Protein AF-A0A7X9D904-F1 (afdb_monomer_lite)

pLDDT: mean 80.37, std 9.18, range [56.25, 92.0]

Secondary structure (DSSP, 8-state):
-EEEEETTEEEEE----TT--HHHHHHHHHTSTTHHHHHHHHHTTSSS-TT--HHHH------------

Sequence (69 aa):
MEIYLHGNRLFMIMETVPDFDHDKAMEELARKPRQSEWETFVSRFQKTSPDSSATEKWQLMERIYKMGE

Foldseek 3Di:
DDWDDDPQDIDDDDDDDPPDDPVVVVVVCCPDPCSVVVLVVCVVSHPDDNPDDPCRRDDDDDDPDDDDD

Radius of gyration: 13.35 Å; chains: 1; bounding box: 27×31×37 Å

Structure (mmCIF, N/CA/C/O backbone):
data_AF-A0A7X9D904-F1
#
_entry.id   AF-A0A7X9D904-F1
#
loop_
_atom_site.group_PDB
_atom_site.id
_atom_site.type_symbol
_atom_site.label_atom_id
_atom_site.label_alt_id
_atom_site.label_comp_id
_atom_site.label_asym_id
_atom_site.label_entity_id
_atom_site.label_seq_id
_atom_site.pdbx_PDB_ins_code
_atom_site.Cartn_x
_atom_site.Cartn_y
_atom_site.Cartn_z
_atom_site.occupancy
_atom_site.B_iso_or_equiv
_atom_site.auth_seq_id
_atom_site.auth_comp_id
_atom_site.auth_asym_id
_atom_site.auth_atom_id
_atom_site.pdbx_PDB_model_num
ATOM 1 N N . MET A 1 1 ? -1.334 2.570 -7.792 1.00 81.38 1 MET A N 1
ATOM 2 C CA . MET A 1 1 ? -1.491 1.931 -6.470 1.00 81.38 1 MET A CA 1
ATOM 3 C C . MET A 1 1 ? -2.968 1.744 -6.235 1.00 81.38 1 MET A C 1
ATOM 5 O O . MET A 1 1 ? -3.707 2.720 -6.254 1.00 81.38 1 MET A O 1
ATOM 9 N N . GLU A 1 2 ? -3.367 0.505 -6.024 1.00 89.06 2 GLU A N 1
ATOM 10 C CA . GLU A 1 2 ? -4.735 0.084 -5.763 1.00 89.06 2 GLU A CA 1
ATOM 11 C C . GLU A 1 2 ? -4.726 -0.736 -4.476 1.00 89.06 2 GLU A C 1
ATOM 13 O O . GLU A 1 2 ? -3.762 -1.455 -4.213 1.00 89.06 2 GLU A O 1
ATOM 18 N N . ILE A 1 3 ? -5.772 -0.615 -3.658 1.00 88.94 3 ILE A N 1
ATOM 19 C CA . ILE A 1 3 ? -5.92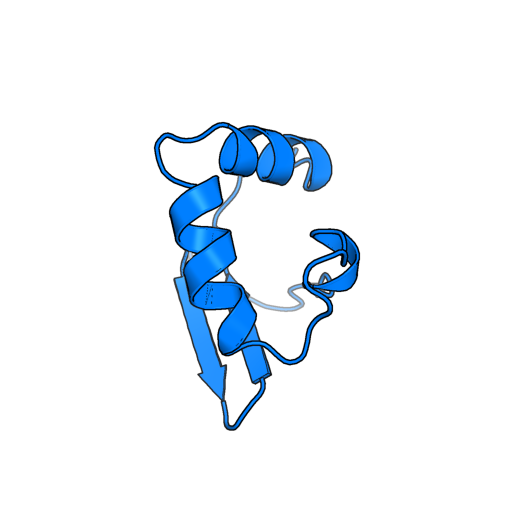3 -1.410 -2.438 1.00 88.94 3 ILE A CA 1
ATOM 20 C C . ILE A 1 3 ? -7.293 -2.078 -2.476 1.00 88.94 3 ILE A C 1
ATOM 22 O O . ILE A 1 3 ? -8.321 -1.406 -2.517 1.00 88.94 3 ILE A O 1
ATOM 26 N N . TYR A 1 4 ? -7.297 -3.403 -2.431 1.00 91.75 4 TYR A N 1
ATOM 27 C CA . TYR A 1 4 ? -8.488 -4.240 -2.401 1.00 91.75 4 TYR A CA 1
ATOM 28 C C . TYR A 1 4 ? -8.697 -4.794 -0.991 1.00 91.75 4 TYR A C 1
ATOM 30 O O . TYR A 1 4 ? -7.735 -5.100 -0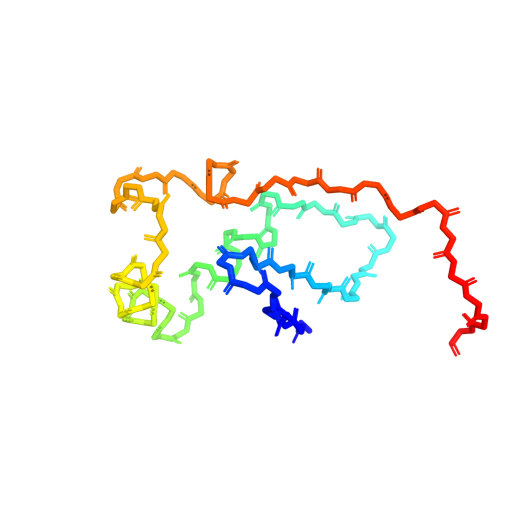.286 1.00 91.75 4 TYR A O 1
ATOM 38 N N . LEU A 1 5 ? -9.957 -4.952 -0.585 1.00 90.88 5 LEU A N 1
ATOM 39 C CA . LEU A 1 5 ? -10.347 -5.507 0.712 1.00 90.88 5 LEU A CA 1
ATOM 40 C C . LEU A 1 5 ? -11.162 -6.787 0.506 1.00 90.88 5 LEU A C 1
ATOM 42 O O . LEU A 1 5 ? -12.177 -6.774 -0.186 1.00 90.88 5 LEU A O 1
ATOM 46 N N . HIS A 1 6 ? -10.755 -7.873 1.161 1.00 91.75 6 HIS A N 1
ATOM 47 C CA . HIS A 1 6 ? -11.533 -9.107 1.251 1.00 91.75 6 HIS A CA 1
ATOM 48 C C . HIS A 1 6 ? -11.651 -9.541 2.715 1.00 91.75 6 HIS A C 1
ATOM 50 O O . HIS A 1 6 ? -10.670 -9.954 3.341 1.00 91.75 6 HIS A O 1
ATOM 56 N N . GLY A 1 7 ? -12.855 -9.421 3.282 1.00 90.62 7 GLY A N 1
ATOM 57 C CA . GLY A 1 7 ? -13.086 -9.623 4.713 1.00 90.62 7 GLY A CA 1
ATOM 58 C C . GLY A 1 7 ? -12.273 -8.626 5.540 1.00 90.62 7 GLY A C 1
ATOM 59 O O . GLY A 1 7 ? -12.596 -7.445 5.580 1.00 90.62 7 GLY A O 1
ATOM 60 N N . ASN A 1 8 ? -11.203 -9.100 6.180 1.00 87.12 8 ASN A N 1
ATOM 61 C CA . ASN A 1 8 ? -10.256 -8.285 6.948 1.00 87.12 8 ASN A CA 1
ATOM 62 C C . ASN A 1 8 ? -8.826 -8.295 6.371 1.00 87.12 8 ASN A C 1
ATOM 64 O O . ASN A 1 8 ? -7.883 -7.961 7.089 1.00 87.12 8 ASN A O 1
ATOM 68 N N . ARG A 1 9 ? -8.651 -8.736 5.118 1.00 86.88 9 ARG A N 1
ATOM 69 C CA . ARG A 1 9 ? -7.356 -8.784 4.426 1.00 86.88 9 ARG A CA 1
ATOM 70 C C . ARG A 1 9 ? -7.287 -7.692 3.369 1.00 86.88 9 ARG A C 1
ATOM 72 O O . ARG A 1 9 ? -8.208 -7.565 2.562 1.00 86.88 9 ARG A O 1
ATOM 79 N N . LEU A 1 10 ? -6.192 -6.942 3.379 1.00 89.50 10 LEU A N 1
ATOM 80 C CA . LEU A 1 10 ? -5.889 -5.919 2.385 1.00 89.50 10 LEU A CA 1
ATOM 81 C C . LEU A 1 10 ? -4.885 -6.464 1.370 1.00 89.50 10 LEU A C 1
ATOM 83 O O . LEU A 1 10 ? -3.916 -7.116 1.751 1.00 89.50 10 LEU A O 1
ATOM 87 N N . PHE A 1 11 ? -5.104 -6.156 0.097 1.00 90.06 11 PHE A N 1
ATOM 88 C CA . PHE A 1 11 ? -4.177 -6.445 -0.992 1.00 90.06 11 PHE A CA 1
ATOM 89 C C . PHE A 1 11 ? -3.826 -5.134 -1.672 1.00 90.06 11 PHE A C 1
ATOM 91 O O . PHE A 1 11 ? -4.716 -4.464 -2.187 1.00 90.06 11 PHE A O 1
ATOM 98 N N . MET A 1 12 ? -2.551 -4.764 -1.672 1.00 88.19 12 MET A N 1
ATOM 99 C CA . MET A 1 12 ? -2.072 -3.601 -2.407 1.00 88.19 12 MET A CA 1
ATOM 100 C C . MET A 1 12 ? -1.440 -4.065 -3.716 1.00 88.19 12 MET A C 1
ATOM 102 O O . MET A 1 12 ? -0.522 -4.881 -3.700 1.00 88.19 12 MET A O 1
ATOM 106 N N . ILE A 1 13 ? -1.920 -3.537 -4.839 1.00 88.88 13 ILE A N 1
ATOM 107 C CA . ILE A 1 13 ? -1.332 -3.759 -6.160 1.00 88.88 13 ILE A CA 1
ATOM 108 C C . ILE A 1 13 ? -0.738 -2.436 -6.633 1.00 88.88 13 ILE A C 1
ATOM 110 O O . ILE A 1 13 ? -1.377 -1.381 -6.603 1.00 88.88 13 ILE A O 1
ATOM 114 N N . MET A 1 14 ? 0.525 -2.471 -7.036 1.00 84.94 14 MET A N 1
ATOM 115 C CA . MET A 1 14 ? 1.227 -1.314 -7.571 1.00 84.94 14 MET A CA 1
ATOM 116 C C . MET A 1 14 ? 1.845 -1.688 -8.905 1.00 84.94 14 MET A C 1
ATOM 118 O O . MET A 1 14 ? 2.531 -2.700 -9.012 1.00 84.94 14 MET A O 1
ATOM 122 N N . GLU A 1 15 ? 1.604 -0.856 -9.911 1.00 84.94 15 GLU A N 1
ATOM 123 C CA . GLU A 1 15 ? 2.399 -0.870 -11.129 1.00 84.94 15 GLU A CA 1
ATOM 124 C C . GLU A 1 15 ? 3.690 -0.107 -10.863 1.00 84.94 15 GLU A C 1
ATOM 126 O O . GLU A 1 15 ? 3.674 1.019 -10.356 1.00 84.94 15 GLU A O 1
ATOM 131 N N . THR A 1 16 ? 4.808 -0.762 -11.144 1.00 81.75 16 THR A N 1
ATOM 132 C CA . THR A 1 16 ? 6.144 -0.288 -10.808 1.00 81.75 16 THR A CA 1
ATOM 133 C C . THR A 1 16 ? 7.077 -0.453 -12.003 1.00 81.75 16 THR A C 1
ATOM 135 O O . THR A 1 16 ? 6.756 -1.129 -12.980 1.00 81.75 16 THR A O 1
ATOM 138 N N . VAL A 1 17 ? 8.238 0.197 -11.940 1.00 82.94 17 VAL A N 1
ATOM 139 C CA . VAL A 1 17 ? 9.309 0.008 -12.927 1.00 82.94 17 VAL A CA 1
ATOM 140 C C . VAL A 1 17 ? 9.990 -1.362 -12.742 1.00 82.94 17 VAL A C 1
ATOM 142 O O . VAL A 1 17 ? 9.927 -1.903 -11.640 1.00 82.94 17 VAL A O 1
ATOM 145 N N . PRO A 1 18 ? 10.657 -1.927 -13.771 1.00 74.69 18 PRO A N 1
ATOM 146 C CA . PRO A 1 18 ? 11.289 -3.251 -13.691 1.00 74.69 18 PRO A CA 1
ATOM 147 C C . PRO A 1 18 ? 12.273 -3.427 -12.523 1.00 74.69 18 PRO A C 1
ATOM 149 O O . PRO A 1 18 ? 12.274 -4.472 -11.883 1.00 74.69 18 PRO A O 1
ATOM 15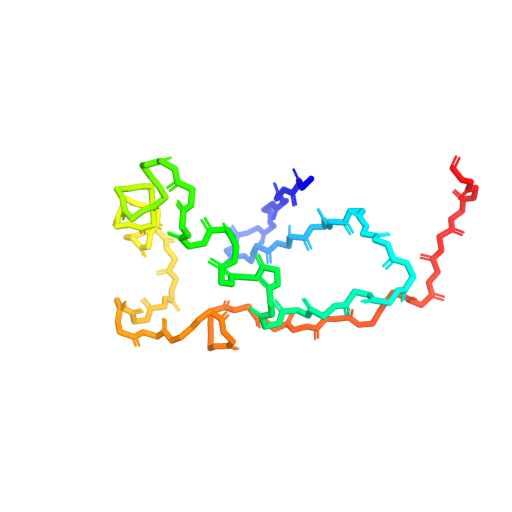2 N N . ASP A 1 19 ? 13.037 -2.385 -12.188 1.00 78.69 19 ASP A N 1
ATOM 153 C CA . ASP A 1 19 ? 14.003 -2.382 -11.078 1.00 78.69 19 ASP A CA 1
ATOM 154 C C . ASP A 1 19 ? 13.389 -1.816 -9.787 1.00 78.69 19 ASP A C 1
ATOM 156 O O . ASP A 1 19 ? 13.964 -0.958 -9.113 1.00 78.69 19 ASP A O 1
ATOM 160 N N . PHE A 1 20 ? 12.156 -2.221 -9.479 1.00 76.69 20 PHE A N 1
ATOM 161 C CA . PHE A 1 20 ? 11.446 -1.712 -8.312 1.00 76.69 20 PHE A CA 1
ATOM 162 C C . PHE A 1 20 ? 12.099 -2.170 -7.008 1.00 76.69 20 PHE A C 1
ATOM 164 O O . PHE A 1 20 ? 12.045 -3.341 -6.637 1.00 76.69 20 PHE A O 1
ATOM 171 N N . ASP A 1 21 ? 12.643 -1.202 -6.282 1.00 80.19 21 ASP A N 1
ATOM 172 C CA . ASP A 1 21 ? 13.094 -1.361 -4.908 1.00 80.19 21 ASP A CA 1
ATOM 173 C C . ASP A 1 21 ? 11.945 -0.991 -3.959 1.00 80.19 21 ASP A C 1
ATOM 175 O O . ASP A 1 21 ? 11.509 0.165 -3.900 1.00 80.19 21 ASP A O 1
ATOM 179 N N . HIS A 1 22 ? 11.433 -1.996 -3.243 1.00 74.75 22 HIS A N 1
ATOM 180 C CA . HIS A 1 22 ? 10.316 -1.834 -2.318 1.00 74.75 22 HIS A CA 1
ATOM 181 C C . HIS A 1 22 ? 10.650 -0.880 -1.171 1.00 74.75 22 HIS A C 1
ATOM 183 O O . HIS A 1 22 ? 9.832 -0.015 -0.856 1.00 74.75 22 HIS A O 1
ATOM 189 N N . ASP A 1 23 ? 11.840 -1.001 -0.583 1.00 77.69 23 ASP A N 1
ATOM 190 C CA . ASP A 1 23 ? 12.241 -0.190 0.564 1.00 77.69 23 ASP A CA 1
ATOM 191 C C . ASP A 1 23 ? 12.368 1.271 0.138 1.00 77.69 23 ASP A C 1
ATOM 193 O O . ASP A 1 23 ? 11.777 2.163 0.752 1.00 77.69 23 ASP A O 1
ATOM 197 N N . LYS A 1 24 ? 13.012 1.516 -1.008 1.00 81.50 24 LYS A N 1
ATOM 198 C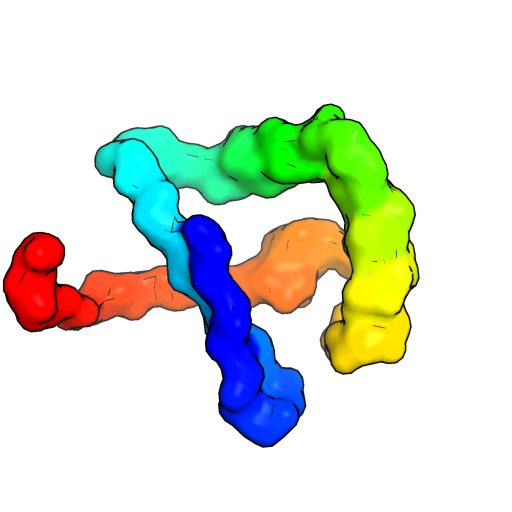 CA . LYS A 1 24 ? 13.115 2.861 -1.585 1.00 81.50 24 LYS A CA 1
ATOM 199 C C . LYS A 1 24 ? 11.749 3.450 -1.934 1.00 81.50 24 LYS A C 1
ATOM 201 O O . LYS A 1 24 ? 11.504 4.631 -1.697 1.00 81.50 24 LYS A O 1
ATOM 206 N N . ALA A 1 25 ? 10.845 2.656 -2.501 1.00 80.06 25 ALA A N 1
ATOM 207 C CA . ALA A 1 25 ? 9.512 3.128 -2.854 1.00 80.06 25 ALA A CA 1
ATOM 208 C C . ALA A 1 25 ? 8.656 3.454 -1.626 1.00 80.06 25 ALA A C 1
ATOM 210 O O . ALA A 1 25 ? 7.914 4.437 -1.653 1.00 80.06 25 ALA A O 1
ATOM 211 N N . MET A 1 26 ? 8.776 2.665 -0.555 1.00 77.00 26 MET A N 1
ATOM 212 C CA . MET A 1 26 ? 8.110 2.933 0.719 1.00 77.00 26 MET A CA 1
ATOM 213 C C . MET A 1 26 ? 8.693 4.167 1.409 1.00 77.00 26 MET A C 1
ATOM 215 O O . MET A 1 26 ? 7.925 4.976 1.923 1.00 77.00 26 MET A O 1
ATOM 219 N N . GLU A 1 27 ? 10.010 4.386 1.351 1.00 80.38 27 GLU A N 1
ATOM 220 C CA . GLU A 1 27 ? 10.627 5.630 1.826 1.00 80.38 27 GLU A CA 1
ATOM 221 C C . GLU A 1 27 ? 10.131 6.861 1.055 1.00 80.38 27 GLU A C 1
ATOM 223 O O . GLU A 1 27 ? 9.796 7.886 1.651 1.00 80.38 27 GLU A O 1
ATOM 228 N N . GLU A 1 28 ? 10.060 6.778 -0.274 1.00 82.00 28 GLU A N 1
ATOM 229 C CA . GLU A 1 28 ? 9.534 7.864 -1.106 1.00 82.00 28 GLU A CA 1
ATOM 230 C C . GLU A 1 28 ? 8.049 8.129 -0.818 1.00 82.00 28 GLU A C 1
ATOM 232 O O . GLU A 1 28 ? 7.618 9.285 -0.793 1.00 82.00 28 GLU A O 1
ATOM 237 N N . LEU A 1 29 ? 7.261 7.079 -0.556 1.00 77.94 29 LEU A N 1
ATOM 238 C CA . LEU A 1 29 ? 5.877 7.203 -0.097 1.00 77.94 29 LEU A CA 1
ATOM 239 C C . LEU A 1 29 ? 5.808 7.899 1.264 1.00 77.94 29 LEU A C 1
ATOM 241 O O . LEU A 1 29 ? 5.068 8.874 1.381 1.00 77.94 29 LEU A O 1
ATOM 245 N N . ALA A 1 30 ? 6.622 7.473 2.238 1.00 77.00 30 ALA A N 1
ATOM 246 C CA . ALA A 1 30 ? 6.719 8.046 3.585 1.00 77.00 30 ALA A CA 1
ATOM 247 C C . ALA A 1 30 ? 7.004 9.559 3.571 1.00 77.00 30 ALA A C 1
ATOM 249 O O . ALA A 1 30 ? 6.508 10.297 4.422 1.00 77.00 30 ALA A O 1
ATOM 250 N N . ARG A 1 31 ? 7.764 10.040 2.577 1.00 82.62 31 ARG A N 1
ATOM 251 C CA . ARG A 1 31 ? 8.092 11.467 2.406 1.00 82.62 31 ARG A CA 1
ATOM 252 C C . ARG A 1 31 ? 7.007 12.284 1.702 1.00 82.62 31 ARG A C 1
ATOM 254 O O . ARG A 1 31 ? 7.140 13.508 1.622 1.00 82.62 31 ARG A O 1
ATOM 261 N N . LYS A 1 32 ? 5.941 11.669 1.172 1.00 85.06 32 LYS A N 1
ATOM 262 C CA . LYS A 1 32 ? 4.875 12.429 0.505 1.00 85.06 32 LYS A CA 1
ATOM 263 C C . LYS A 1 32 ? 4.148 13.342 1.497 1.00 85.06 32 LYS A C 1
ATOM 265 O O . LYS A 1 32 ? 3.944 12.971 2.656 1.00 85.06 32 LYS A O 1
ATOM 270 N N . PRO A 1 33 ? 3.696 14.529 1.048 1.00 88.12 33 PRO A N 1
ATOM 271 C CA . PRO A 1 33 ? 2.910 15.415 1.891 1.00 88.12 33 PRO A CA 1
ATOM 272 C C . PRO A 1 33 ? 1.708 14.675 2.474 1.00 88.12 33 PRO A C 1
ATOM 274 O O . PRO A 1 33 ? 0.979 14.005 1.744 1.00 88.12 33 PRO A O 1
ATOM 277 N N . ARG A 1 34 ? 1.497 14.824 3.785 1.00 86.19 34 ARG A N 1
ATOM 278 C CA . ARG A 1 34 ? 0.384 14.215 4.532 1.00 86.19 34 ARG A CA 1
ATOM 279 C C . ARG A 1 34 ? 0.389 12.682 4.583 1.00 86.19 34 ARG A C 1
ATOM 281 O O . ARG A 1 34 ? -0.575 12.109 5.085 1.00 86.19 34 ARG A O 1
ATOM 288 N N . GLN A 1 35 ? 1.462 12.012 4.152 1.00 83.56 35 GLN A N 1
ATOM 289 C CA . GLN A 1 35 ? 1.569 10.557 4.286 1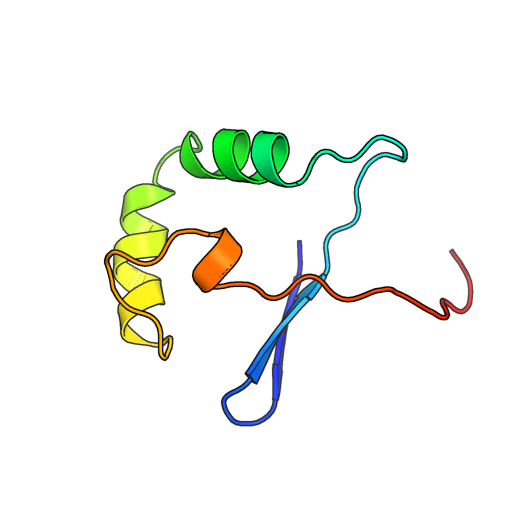.00 83.56 35 GLN A CA 1
ATOM 290 C C . GLN A 1 35 ? 1.514 10.128 5.755 1.00 83.56 35 GLN A C 1
ATOM 292 O O . GLN A 1 35 ? 0.766 9.223 6.099 1.00 83.56 35 GLN A O 1
ATOM 297 N N . SER A 1 36 ? 2.243 10.818 6.634 1.00 80.38 36 SER A N 1
ATOM 298 C CA . SER A 1 36 ? 2.243 10.514 8.070 1.00 80.38 36 SER A CA 1
ATOM 299 C C . SER A 1 36 ? 0.853 10.681 8.709 1.00 80.38 36 SER A C 1
ATOM 301 O O . SER A 1 36 ? 0.428 9.837 9.501 1.00 80.38 36 SER A O 1
ATOM 303 N N . GLU A 1 37 ? 0.097 11.717 8.319 1.00 87.12 37 GLU A N 1
ATOM 304 C CA . GLU A 1 37 ? -1.297 11.912 8.757 1.00 87.12 37 GLU A CA 1
ATOM 305 C C . GLU A 1 37 ? -2.195 10.772 8.266 1.00 87.12 37 GLU A C 1
ATOM 307 O O . GLU A 1 37 ? -2.986 10.217 9.032 1.00 87.12 37 GLU A O 1
ATOM 312 N N . TRP A 1 38 ? -2.057 10.418 6.986 1.00 86.00 38 TRP A N 1
ATOM 313 C CA . TRP A 1 38 ? -2.795 9.329 6.364 1.00 86.00 38 TRP A CA 1
ATOM 314 C C . TRP A 1 38 ? -2.520 8.002 7.070 1.00 86.00 38 TRP A C 1
ATOM 316 O O . TRP A 1 38 ? -3.466 7.360 7.520 1.00 86.00 38 TRP A O 1
ATOM 326 N N . GLU A 1 39 ? -1.252 7.629 7.247 1.00 82.06 39 GLU A N 1
ATOM 327 C CA . GLU A 1 39 ? -0.828 6.403 7.933 1.00 82.06 39 GLU A CA 1
ATOM 328 C C . GLU A 1 39 ? -1.328 6.342 9.377 1.00 82.06 39 GLU A C 1
ATOM 330 O O . GLU A 1 39 ? -1.861 5.315 9.808 1.00 82.06 39 GLU A O 1
ATOM 335 N N . THR A 1 40 ? -1.244 7.453 10.112 1.00 83.06 40 THR A N 1
ATOM 336 C CA . THR A 1 40 ? -1.777 7.550 11.479 1.00 83.06 40 THR A CA 1
ATOM 337 C C . THR A 1 40 ? -3.283 7.287 11.503 1.00 83.06 40 THR A C 1
ATOM 339 O O . THR A 1 40 ? -3.785 6.578 12.374 1.00 83.06 40 THR A O 1
ATOM 342 N N . PHE A 1 41 ? -4.026 7.810 10.526 1.00 86.38 41 PHE A N 1
ATOM 343 C CA . PHE A 1 41 ? -5.463 7.583 10.430 1.00 86.38 41 PHE A CA 1
ATOM 344 C C . PHE A 1 41 ? -5.809 6.144 10.019 1.00 86.38 41 PHE A C 1
ATOM 346 O O . PHE A 1 41 ? -6.654 5.518 10.666 1.00 86.38 41 PHE A O 1
ATOM 353 N N . VAL A 1 42 ? -5.167 5.603 8.973 1.00 84.12 42 VAL A N 1
ATOM 354 C CA . VAL A 1 42 ? -5.504 4.272 8.438 1.00 84.12 42 VAL A CA 1
ATOM 355 C C . VAL A 1 42 ? -5.025 3.117 9.314 1.00 84.12 42 VAL A C 1
ATOM 357 O O . VAL A 1 42 ? -5.702 2.089 9.369 1.00 84.12 42 VAL A O 1
ATOM 360 N N . SER A 1 43 ? -3.921 3.285 10.049 1.00 80.25 43 SER A N 1
ATOM 361 C CA . SER A 1 43 ? -3.374 2.252 10.946 1.00 80.25 43 SER A CA 1
ATOM 362 C C . SER A 1 43 ? -4.372 1.802 12.016 1.00 80.25 43 SER A C 1
ATOM 364 O O . SER A 1 43 ? -4.411 0.627 12.361 1.00 80.25 43 SER A O 1
ATOM 366 N N . ARG A 1 44 ? -5.267 2.693 12.461 1.00 83.12 44 ARG A N 1
ATOM 367 C CA . ARG A 1 44 ? -6.355 2.390 13.412 1.00 83.12 44 ARG A CA 1
ATOM 368 C C . ARG A 1 44 ? -7.316 1.298 12.933 1.00 83.12 44 ARG A C 1
ATOM 370 O O . ARG A 1 44 ? -8.023 0.711 13.746 1.00 83.12 44 ARG A O 1
ATOM 377 N N . PHE A 1 45 ? -7.401 1.082 11.622 1.00 83.69 45 PHE A N 1
ATOM 378 C CA . PHE A 1 45 ? -8.296 0.101 11.004 1.00 83.69 45 PHE A CA 1
ATOM 379 C C . PHE A 1 45 ? -7.566 -1.181 10.592 1.00 83.69 45 PHE A C 1
ATOM 381 O O . PHE A 1 45 ? -8.206 -2.164 10.219 1.00 83.69 45 PHE A O 1
ATOM 388 N N . GLN A 1 46 ? -6.235 -1.182 10.649 1.00 81.38 46 GLN A N 1
ATOM 389 C CA . GLN A 1 46 ? -5.402 -2.323 10.304 1.00 81.38 46 GLN A CA 1
ATOM 390 C C . GLN A 1 46 ? -5.027 -3.086 11.577 1.00 81.38 46 GLN A C 1
ATOM 392 O O . GLN A 1 46 ? -4.824 -2.508 12.641 1.00 81.38 46 GLN A O 1
ATOM 397 N N . LYS A 1 47 ? -4.932 -4.416 11.485 1.00 74.75 47 LYS A N 1
ATOM 398 C CA . LYS A 1 47 ? -4.438 -5.255 12.589 1.00 74.75 47 LYS A CA 1
ATOM 399 C C . LYS A 1 47 ? -2.909 -5.231 12.623 1.00 74.75 47 LYS A C 1
ATOM 401 O O . LYS A 1 47 ? -2.269 -6.257 12.426 1.00 74.75 47 LYS A O 1
ATOM 406 N N . THR A 1 48 ? -2.343 -4.050 12.819 1.00 69.50 48 THR A N 1
ATOM 407 C CA . THR A 1 48 ? -0.898 -3.803 12.800 1.00 69.50 48 THR A CA 1
ATOM 408 C C . THR A 1 48 ? -0.529 -2.920 13.981 1.00 69.50 48 THR A C 1
ATOM 410 O O . THR A 1 48 ? -1.313 -2.038 14.336 1.00 69.50 48 THR A O 1
ATOM 413 N N . SER A 1 49 ? 0.646 -3.120 14.582 1.00 61.06 49 SER A N 1
ATOM 414 C CA . SER A 1 49 ? 1.113 -2.196 15.620 1.00 61.06 49 SER A CA 1
ATOM 415 C C . SER A 1 49 ? 1.326 -0.803 15.006 1.00 61.06 49 SER A C 1
ATOM 417 O O . SER A 1 49 ? 1.772 -0.719 13.854 1.00 61.06 49 SER A O 1
ATOM 419 N N . PRO A 1 50 ? 1.043 0.297 15.731 1.00 56.25 50 PRO A N 1
ATOM 420 C CA . PRO A 1 50 ? 1.447 1.639 15.308 1.00 56.25 50 PRO A CA 1
ATOM 421 C C . PRO A 1 50 ? 2.943 1.699 14.974 1.00 56.25 50 PRO A C 1
ATOM 423 O O . PRO A 1 50 ? 3.323 2.318 13.981 1.00 56.25 50 PRO A O 1
ATOM 426 N N . ASP A 1 51 ? 3.745 0.952 15.738 1.00 59.84 51 ASP A N 1
ATOM 427 C CA . ASP A 1 51 ? 5.203 0.868 15.624 1.00 59.84 51 ASP A CA 1
ATOM 428 C C . ASP A 1 51 ? 5.684 -0.136 14.565 1.00 59.84 51 ASP A C 1
ATOM 430 O O . ASP A 1 51 ? 6.886 -0.274 14.353 1.00 59.84 51 ASP A O 1
ATOM 434 N N . SER A 1 52 ? 4.771 -0.855 13.899 1.00 62.44 52 SER A N 1
ATOM 435 C CA . SER A 1 52 ? 5.171 -1.831 12.887 1.00 62.44 52 SER A CA 1
ATOM 436 C C . SER A 1 52 ? 5.728 -1.142 11.647 1.00 62.44 52 SER A C 1
ATOM 438 O O . SER A 1 52 ? 5.112 -0.214 11.100 1.00 62.44 52 SER A O 1
ATOM 440 N N . SER A 1 53 ? 6.878 -1.630 11.180 1.00 60.94 53 SER A N 1
ATOM 441 C CA . SER A 1 53 ? 7.488 -1.179 9.929 1.00 60.94 53 SER A CA 1
ATOM 442 C C . SER A 1 53 ? 6.561 -1.462 8.740 1.00 60.94 53 SER A C 1
ATOM 444 O O . SER A 1 53 ? 5.659 -2.301 8.811 1.00 60.94 53 SER A O 1
ATOM 446 N N . ALA A 1 54 ? 6.765 -0.774 7.613 1.00 61.00 54 ALA A N 1
ATOM 447 C CA . ALA A 1 54 ? 6.002 -1.050 6.393 1.00 61.00 54 ALA A CA 1
ATOM 448 C C . AL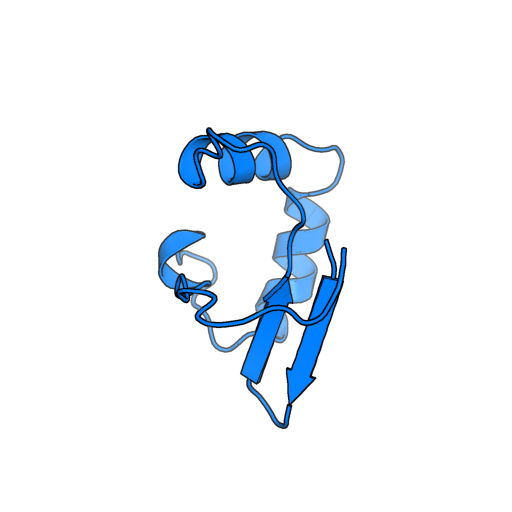A A 1 54 ? 6.107 -2.531 5.969 1.00 61.00 54 ALA A C 1
ATOM 450 O O . ALA A 1 54 ? 5.110 -3.118 5.549 1.00 61.00 54 ALA A O 1
ATOM 451 N N . THR A 1 55 ? 7.274 -3.145 6.180 1.00 58.25 55 THR A N 1
ATOM 452 C CA . THR A 1 55 ? 7.567 -4.567 5.946 1.00 58.25 55 THR A CA 1
ATOM 453 C C . THR A 1 55 ? 6.855 -5.514 6.916 1.00 58.25 55 THR A C 1
ATOM 455 O O . THR A 1 55 ? 6.549 -6.644 6.551 1.00 58.25 55 THR A O 1
ATOM 458 N N . GLU A 1 56 ? 6.542 -5.073 8.137 1.00 62.44 56 GLU A N 1
ATOM 459 C CA . GLU A 1 56 ? 5.693 -5.827 9.072 1.00 62.44 56 GLU A CA 1
ATOM 460 C C . GLU A 1 56 ? 4.194 -5.661 8.773 1.00 62.44 56 GLU A C 1
ATOM 462 O O . GLU A 1 56 ? 3.392 -6.539 9.094 1.00 62.44 56 GLU A O 1
ATOM 467 N N . LYS A 1 57 ? 3.801 -4.539 8.154 1.00 71.25 57 LYS A N 1
ATOM 468 C CA . LYS A 1 57 ? 2.409 -4.236 7.776 1.00 71.25 57 LYS A CA 1
ATOM 469 C C . LYS A 1 57 ? 1.986 -4.931 6.483 1.00 71.25 57 LYS A C 1
ATOM 471 O O . LYS A 1 57 ? 0.831 -5.344 6.364 1.00 71.25 57 LYS A O 1
ATOM 476 N N . TRP A 1 58 ? 2.903 -5.056 5.526 1.00 78.06 58 TRP A N 1
ATOM 477 C CA . TRP A 1 58 ? 2.639 -5.609 4.203 1.00 78.06 58 TRP A CA 1
ATOM 478 C C . TRP A 1 58 ? 3.523 -6.817 3.930 1.00 78.06 58 TRP A C 1
ATOM 480 O O . TRP A 1 58 ? 4.745 -6.727 3.902 1.00 78.06 58 TRP A O 1
ATOM 490 N N . GLN A 1 59 ? 2.886 -7.951 3.652 1.00 81.62 59 GLN A N 1
ATOM 491 C CA . GLN A 1 59 ? 3.579 -9.132 3.163 1.00 81.62 59 GLN A CA 1
ATOM 492 C C . GLN A 1 59 ? 3.697 -9.056 1.636 1.00 81.62 59 GLN A C 1
ATOM 494 O O . GLN A 1 59 ? 2.682 -9.025 0.937 1.00 81.62 59 GLN A O 1
ATOM 499 N N . LEU A 1 60 ? 4.929 -9.051 1.120 1.00 81.62 60 LEU A N 1
ATOM 500 C CA . LEU A 1 60 ? 5.186 -9.133 -0.318 1.00 81.62 60 LEU A CA 1
ATOM 501 C C . LEU A 1 60 ? 4.672 -10.463 -0.882 1.00 81.62 60 LEU A C 1
ATOM 503 O O . LEU A 1 60 ? 4.868 -11.529 -0.296 1.00 81.62 60 LEU A O 1
ATOM 507 N N . MET A 1 61 ? 4.013 -10.385 -2.037 1.00 84.81 61 MET A N 1
ATOM 508 C CA . MET A 1 61 ? 3.461 -11.534 -2.750 1.00 84.81 61 MET A CA 1
ATOM 509 C C . MET A 1 61 ? 4.024 -11.587 -4.169 1.00 84.81 61 MET A C 1
ATOM 511 O O . MET A 1 61 ? 4.134 -10.561 -4.839 1.00 84.81 61 MET A O 1
ATOM 515 N N . GLU A 1 62 ? 4.336 -12.793 -4.643 1.00 84.19 62 GLU A N 1
ATOM 516 C CA . GLU A 1 62 ? 4.770 -13.025 -6.019 1.00 84.19 62 GLU A CA 1
ATOM 517 C C . GLU A 1 62 ? 3.559 -13.107 -6.960 1.00 84.19 62 GLU A C 1
ATOM 519 O O . GLU A 1 62 ? 2.635 -13.901 -6.757 1.00 84.19 62 GLU A O 1
ATOM 524 N N . ARG A 1 63 ? 3.554 -12.286 -8.017 1.00 85.25 63 ARG A N 1
ATOM 525 C CA . ARG A 1 63 ? 2.540 -12.369 -9.073 1.00 85.25 63 ARG A CA 1
ATOM 526 C C . ARG A 1 63 ? 2.904 -13.492 -10.042 1.00 85.25 63 ARG A C 1
ATOM 528 O O . ARG A 1 63 ? 3.741 -13.300 -10.916 1.00 85.25 63 ARG A O 1
ATOM 535 N N . ILE A 1 64 ? 2.201 -14.616 -9.944 1.00 92.00 64 ILE A N 1
ATOM 536 C CA . ILE A 1 64 ? 2.441 -15.795 -10.795 1.00 92.00 64 ILE A CA 1
ATOM 537 C C . ILE A 1 64 ? 1.799 -15.714 -12.193 1.00 92.00 64 ILE A C 1
ATOM 539 O O . ILE A 1 64 ? 2.148 -16.494 -13.074 1.00 92.00 64 ILE A O 1
ATOM 543 N N . TYR A 1 65 ? 0.837 -14.808 -12.408 1.00 89.88 65 TYR A N 1
ATOM 544 C CA . TYR A 1 65 ? 0.108 -14.676 -13.675 1.00 89.88 65 TYR A CA 1
ATOM 545 C C . TYR A 1 65 ? -0.521 -13.278 -13.835 1.00 89.88 65 TYR A C 1
ATOM 547 O O . TYR A 1 65 ? -1.008 -12.700 -12.862 1.00 89.88 65 TYR A O 1
ATOM 555 N N . LYS A 1 66 ? -0.541 -12.748 -15.067 1.00 86.19 66 LYS A N 1
ATOM 556 C CA . LYS A 1 66 ? -1.327 -11.578 -15.512 1.00 86.19 66 LYS A CA 1
ATOM 557 C C . LYS A 1 66 ? -1.826 -11.872 -16.933 1.00 86.19 66 LYS A C 1
ATOM 559 O O . LYS A 1 66 ? -1.034 -12.291 -17.773 1.00 86.19 66 LYS A O 1
ATOM 564 N N . MET A 1 67 ? -3.121 -11.683 -17.195 1.00 89.44 67 MET A N 1
ATOM 565 C CA . MET A 1 67 ? -3.698 -11.840 -18.536 1.00 89.44 67 MET A CA 1
ATOM 566 C C . MET A 1 67 ? -3.776 -10.474 -19.228 1.00 89.44 67 MET A C 1
ATOM 568 O O . MET A 1 67 ? -4.508 -9.609 -18.757 1.00 89.44 67 MET A O 1
ATOM 572 N N . GLY A 1 68 ? -3.052 -10.307 -20.340 1.00 83.44 68 GLY A N 1
ATOM 573 C CA . GLY A 1 68 ? -2.930 -9.028 -21.056 1.00 83.44 68 GLY A CA 1
ATOM 574 C C . GLY A 1 68 ? -1.981 -8.026 -20.381 1.00 83.44 68 GLY A C 1
ATOM 575 O O . GLY A 1 68 ? -1.550 -8.242 -19.245 1.00 83.44 68 GLY A O 1
ATOM 576 N N . GLU A 1 69 ? -1.648 -6.946 -21.097 1.00 59.81 69 GLU A N 1
ATOM 577 C CA . GLU A 1 69 ? -1.069 -5.725 -20.511 1.00 59.81 69 GLU A CA 1
ATOM 578 C C . GLU A 1 69 ? -2.162 -4.728 -20.148 1.00 59.81 69 GLU A C 1
ATOM 580 O O . GLU A 1 69 ? -3.020 -4.448 -21.016 1.00 59.81 69 GLU A O 1
#